Protein AF-A0A8S9UP42-F1 (afdb_monomer_lite)

pLDDT: mean 74.21, std 18.14, range [34.44, 91.88]

InterPro domains:
  IPR016161 Aldehyde/histidinol dehydrogenase [SSF53720] (39-107)
  IPR016162 Aldehyde dehydrogenase, N-terminal [G3DSA:3.40.605.10] (30-107)

Sequence (107 aa):
MLSSLSPNPLQVPRSYCSSRPSLEVSTLKWTQSTSLIATTAVATQSATDATAAEPFQLMIDSACVLHNTSPRFAGGYRFGLGAEVGISTGRIHGRGPLSVEGLLTTK

Radius of gyration: 17.53 Å; chains: 1; bounding box: 37×26×65 Å

Secondary structure (DSSP, 8-state):
-----PPPTT---S--SSS---S-HHHHHHHHHHS-TTEEEE--S-TT-HHHHHHHHHH---SEEEESS-GGG-STTTTT-S--SEEE--SSS--EEE-GGGG----

Foldseek 3Di:
DDDDDDDDPPDDPPDPPPDPPQLDPVVLVCCQVPDPQAEAEDEDPDPPVCVRQVVSQVSRRHLYYYYNDDRVCQECCSVVLNHFPDADRDDPADHGTDHPRSVDDDD

Organism: Phytophthora infestans (NCBI:txid4787)

Structure (mmCIF, N/CA/C/O backbone):
data_AF-A0A8S9UP42-F1
#
_entry.id   AF-A0A8S9UP42-F1
#
loop_
_atom_site.group_PDB
_atom_site.id
_atom_site.type_symbol
_atom_site.label_atom_id
_atom_site.label_alt_id
_atom_site.label_comp_id
_atom_site.label_asym_id
_atom_site.label_entity_id
_atom_site.label_seq_id
_atom_site.pdbx_PDB_ins_code
_atom_site.Cartn_x
_atom_site.Cartn_y
_atom_site.Cartn_z
_atom_site.occupancy
_atom_site.B_iso_or_equiv
_atom_site.auth_seq_id
_atom_site.auth_comp_id
_atom_site.auth_asym_id
_atom_site.auth_atom_id
_atom_site.pdbx_PDB_model_num
ATOM 1 N N . MET A 1 1 ? -4.899 -3.919 49.440 1.00 38.91 1 MET A N 1
ATOM 2 C CA . MET A 1 1 ? -4.007 -3.070 48.625 1.00 38.91 1 MET A CA 1
ATOM 3 C C . MET A 1 1 ? -3.826 -3.736 47.269 1.00 38.91 1 MET A C 1
ATOM 5 O O . MET A 1 1 ? -3.030 -4.655 47.163 1.00 38.91 1 MET A O 1
ATOM 9 N N . LEU A 1 2 ? -4.627 -3.359 46.272 1.00 34.69 2 LEU A N 1
ATOM 10 C CA . LEU A 1 2 ? -4.464 -3.818 44.888 1.00 34.69 2 LEU A CA 1
ATOM 11 C C . LEU A 1 2 ? -3.807 -2.669 44.126 1.00 34.69 2 LEU A C 1
ATOM 13 O O . LEU A 1 2 ? -4.417 -1.621 43.934 1.00 34.69 2 LEU A O 1
ATOM 17 N N . SER A 1 3 ? -2.527 -2.836 43.807 1.00 36.50 3 SER A N 1
ATOM 18 C CA . SER A 1 3 ? -1.721 -1.862 43.084 1.00 36.50 3 SER A CA 1
ATOM 19 C C . SER A 1 3 ? -2.192 -1.767 41.633 1.00 36.50 3 SER A C 1
ATOM 21 O O . SER A 1 3 ? -2.164 -2.736 40.876 1.00 36.50 3 SER A O 1
ATOM 23 N N . SER A 1 4 ? -2.624 -0.569 41.248 1.00 40.41 4 SER A N 1
ATOM 24 C CA . SER A 1 4 ? -2.884 -0.167 39.871 1.00 40.41 4 SER A CA 1
ATOM 25 C C . SER A 1 4 ? -1.570 -0.168 39.084 1.00 40.41 4 SER A C 1
ATOM 27 O O . SER A 1 4 ? -0.802 0.795 39.131 1.00 40.41 4 SER A O 1
ATOM 29 N N . LEU A 1 5 ? -1.285 -1.262 38.383 1.00 39.81 5 LEU A N 1
ATOM 30 C CA . LEU A 1 5 ? -0.224 -1.297 37.385 1.00 39.81 5 LEU A CA 1
ATOM 31 C C . LEU A 1 5 ? -0.660 -0.445 36.187 1.00 39.81 5 LEU A C 1
ATOM 33 O O . LEU A 1 5 ? -1.604 -0.783 35.477 1.00 39.81 5 LEU A O 1
ATOM 37 N N . SER A 1 6 ? 0.030 0.680 35.998 1.00 39.44 6 SER A N 1
ATOM 38 C CA . SER A 1 6 ? 0.030 1.448 34.752 1.00 39.44 6 SER A CA 1
ATOM 39 C C . SER A 1 6 ? 0.252 0.502 33.559 1.00 39.44 6 SER A C 1
ATOM 41 O O . SER A 1 6 ? 1.161 -0.334 33.629 1.00 39.44 6 SER A O 1
ATOM 43 N N . PRO A 1 7 ? -0.552 0.578 32.483 1.00 43.72 7 PRO A N 1
ATOM 44 C CA . PRO A 1 7 ? -0.397 -0.320 31.348 1.00 43.72 7 PRO A CA 1
ATOM 45 C C . PRO A 1 7 ? 0.937 -0.055 30.640 1.00 43.72 7 PRO A C 1
ATOM 47 O O . PRO A 1 7 ? 1.203 1.039 30.145 1.00 43.72 7 PRO A O 1
ATOM 50 N N . ASN A 1 8 ? 1.782 -1.085 30.602 1.00 38.53 8 ASN A N 1
ATOM 51 C CA . ASN A 1 8 ? 3.064 -1.073 29.909 1.00 38.53 8 ASN A CA 1
ATOM 52 C C . ASN A 1 8 ? 2.837 -0.915 28.393 1.00 38.53 8 ASN A C 1
ATOM 54 O O . ASN A 1 8 ? 2.138 -1.747 27.810 1.00 38.53 8 ASN A O 1
ATOM 58 N N . PRO A 1 9 ? 3.475 0.057 27.713 1.00 45.59 9 PRO A N 1
ATOM 59 C CA . PRO A 1 9 ? 3.284 0.290 26.276 1.00 45.59 9 PRO A CA 1
ATOM 60 C C . PRO A 1 9 ? 3.843 -0.833 25.379 1.00 45.59 9 PRO A C 1
ATOM 62 O O . PRO A 1 9 ? 3.680 -0.786 24.165 1.00 45.59 9 PRO A O 1
ATOM 65 N N . LEU A 1 10 ? 4.489 -1.849 25.964 1.00 44.56 10 LEU A N 1
ATOM 66 C CA . LEU A 1 10 ? 5.116 -2.974 25.262 1.00 44.56 10 LEU A CA 1
ATOM 67 C C . LEU A 1 10 ? 4.396 -4.319 25.462 1.00 44.56 10 LEU A C 1
ATOM 69 O O . LEU A 1 10 ? 4.826 -5.332 24.913 1.00 44.56 10 LEU A O 1
ATOM 73 N N . GLN A 1 11 ? 3.303 -4.366 26.231 1.00 45.81 11 GLN A N 1
ATOM 74 C CA . GLN A 1 11 ? 2.480 -5.572 26.331 1.00 45.81 11 GLN A CA 1
ATOM 75 C C . GLN A 1 11 ? 1.431 -5.561 25.223 1.00 45.81 11 GLN A C 1
ATOM 77 O O . GLN A 1 11 ? 0.432 -4.856 25.311 1.00 45.81 11 GLN A O 1
ATOM 82 N N . VAL A 1 12 ? 1.656 -6.359 24.178 1.00 44.53 12 VAL A N 1
ATOM 83 C CA . VAL A 1 12 ? 0.663 -6.600 23.125 1.00 44.53 12 VAL A CA 1
ATOM 84 C C . VAL A 1 12 ? -0.540 -7.306 23.769 1.00 44.53 12 VAL A C 1
ATOM 86 O O . VAL A 1 12 ? -0.388 -8.447 24.221 1.00 44.53 12 VAL A O 1
ATOM 89 N N . PRO A 1 13 ? -1.730 -6.683 23.866 1.00 40.78 13 PRO A N 1
ATOM 90 C CA . PRO A 1 13 ? -2.882 -7.357 24.440 1.00 40.78 13 PRO A CA 1
ATOM 91 C C . PRO A 1 13 ? -3.299 -8.475 23.483 1.00 40.78 13 PRO A C 1
ATOM 93 O O . PRO A 1 13 ? -3.760 -8.239 22.368 1.00 40.78 13 PRO A O 1
ATOM 96 N N . ARG A 1 14 ? -3.115 -9.721 23.926 1.00 43.28 14 ARG A N 1
ATOM 97 C CA . ARG A 1 14 ? -3.308 -10.959 23.149 1.00 43.28 14 ARG A CA 1
ATOM 98 C C . ARG A 1 14 ? -4.771 -11.236 22.765 1.00 43.28 14 ARG A C 1
ATOM 100 O O . ARG A 1 14 ? -5.078 -12.294 22.228 1.00 43.28 14 ARG A O 1
ATOM 107 N N . SER A 1 15 ? -5.683 -10.317 23.065 1.00 40.91 15 SER A N 1
ATOM 108 C CA . SER A 1 15 ? -7.121 -10.547 23.029 1.00 40.91 15 SER A CA 1
ATOM 109 C C . SER A 1 15 ? -7.889 -9.241 22.814 1.00 40.91 15 SER A C 1
ATOM 111 O O . SER A 1 15 ? -8.531 -8.734 23.726 1.00 40.91 15 SER A O 1
ATOM 113 N N . TYR A 1 16 ? -7.867 -8.719 21.587 1.00 47.03 16 TYR A N 1
ATOM 114 C CA . TYR A 1 16 ? -8.871 -7.753 21.102 1.00 47.03 16 TYR A CA 1
ATOM 115 C C . TYR A 1 16 ? -10.044 -8.463 20.390 1.00 47.03 16 TYR A C 1
ATOM 117 O O . TYR A 1 16 ? -10.714 -7.894 19.539 1.00 47.03 16 TYR A O 1
ATOM 125 N N . CYS A 1 17 ? -10.267 -9.746 20.703 1.00 38.62 17 CYS A N 1
ATOM 126 C CA . CYS A 1 17 ? -11.230 -10.610 20.011 1.00 38.62 17 CYS A CA 1
ATOM 127 C C . CYS A 1 17 ? -12.626 -10.645 20.675 1.00 38.62 17 CYS A C 1
ATOM 129 O O . CYS A 1 17 ? -13.553 -11.187 20.088 1.00 38.62 17 CYS A O 1
ATOM 131 N N . SER A 1 18 ? -12.823 -10.077 21.875 1.00 34.44 18 SER A N 1
ATOM 132 C CA . SER A 1 18 ? -14.099 -10.236 22.609 1.00 34.44 18 SER A CA 1
ATOM 133 C C . SER A 1 18 ? -14.795 -8.950 23.060 1.00 34.44 18 SER A C 1
ATOM 135 O O . SER A 1 18 ? -15.989 -8.986 23.341 1.00 34.44 18 SER A O 1
ATOM 137 N N . SER A 1 19 ? -14.115 -7.807 23.103 1.00 41.84 19 SER A N 1
ATOM 138 C CA . SER A 1 19 ? -14.755 -6.502 23.294 1.00 41.84 19 SER A CA 1
ATOM 139 C C . SER A 1 19 ? -14.701 -5.777 21.966 1.00 41.84 19 SER A C 1
ATOM 141 O O . SER A 1 19 ? -13.597 -5.543 21.481 1.00 41.84 19 SER A O 1
ATOM 143 N N . ARG A 1 20 ? -15.857 -5.448 21.371 1.00 41.41 20 ARG A N 1
ATOM 144 C CA . ARG A 1 20 ? -15.924 -4.593 20.177 1.00 41.41 20 ARG A CA 1
ATOM 145 C C . ARG A 1 20 ? -14.991 -3.398 20.414 1.00 41.41 20 ARG A C 1
ATOM 147 O O . ARG A 1 20 ? -15.328 -2.590 21.281 1.00 41.41 20 ARG A O 1
ATOM 154 N N . PRO A 1 21 ? -13.852 -3.255 19.711 1.00 49.94 21 PRO A N 1
ATOM 155 C CA . PRO A 1 21 ? -13.296 -1.929 19.596 1.00 49.94 21 PRO A CA 1
ATOM 156 C C . PRO A 1 21 ? -14.379 -1.143 18.865 1.00 49.94 21 PRO A C 1
ATOM 158 O O . PRO A 1 21 ? -14.682 -1.421 17.703 1.00 49.94 21 PRO A O 1
ATOM 161 N N . SER A 1 22 ? -15.011 -0.188 19.545 1.00 53.62 22 SER A N 1
ATOM 162 C CA . SER A 1 22 ? -15.480 0.992 18.828 1.00 53.62 22 SER A CA 1
ATOM 163 C C . SER A 1 22 ? -14.300 1.468 17.972 1.00 53.62 22 SER A C 1
ATOM 165 O O . SER A 1 22 ? -13.147 1.266 18.360 1.00 53.62 22 SER A O 1
ATOM 167 N N . LEU A 1 23 ? -14.544 2.035 16.789 1.00 59.16 23 LEU A N 1
ATOM 168 C CA . LEU A 1 23 ? -13.498 2.661 15.964 1.00 59.16 23 LEU A CA 1
ATOM 169 C C . LEU A 1 23 ? -12.977 3.930 16.663 1.00 59.16 23 LEU A C 1
ATOM 171 O O . LEU A 1 23 ? -13.066 5.042 16.156 1.00 59.16 23 LEU A O 1
ATOM 175 N N . GLU A 1 24 ? -12.520 3.767 17.895 1.00 62.94 24 GLU A N 1
ATOM 176 C CA . GLU A 1 24 ? -12.034 4.797 18.768 1.00 62.94 24 GLU A CA 1
ATOM 177 C C . GLU A 1 24 ? -10.599 5.136 18.408 1.00 62.94 24 GLU A C 1
ATOM 179 O O . GLU A 1 24 ? -9.821 4.338 17.875 1.00 62.94 24 GLU A O 1
ATOM 184 N N . VAL A 1 25 ? -10.237 6.357 18.778 1.00 65.19 25 VAL A N 1
ATOM 185 C CA . VAL A 1 25 ? -8.912 6.950 18.596 1.00 65.19 25 VAL A CA 1
ATOM 186 C C . VAL A 1 25 ? -7.788 6.035 19.110 1.00 65.19 25 VAL A C 1
ATOM 188 O O . VAL A 1 25 ? -6.663 6.098 18.619 1.00 65.19 25 VAL A O 1
ATOM 191 N N . SER A 1 26 ? -8.071 5.161 20.078 1.00 68.00 26 SER A N 1
ATOM 192 C CA . SER A 1 26 ? -7.130 4.180 20.622 1.00 68.00 26 SER A CA 1
ATOM 193 C C . SER A 1 26 ? -6.703 3.116 19.602 1.00 68.00 26 SER A C 1
ATOM 195 O O . SER A 1 26 ? -5.509 2.828 19.505 1.00 68.00 26 SER A O 1
ATOM 197 N N . THR A 1 27 ? -7.629 2.578 18.799 1.00 75.44 27 THR A N 1
ATOM 198 C CA . THR A 1 27 ? -7.309 1.627 17.725 1.00 75.44 27 THR A CA 1
ATOM 199 C C . THR A 1 27 ? -6.461 2.304 16.659 1.00 75.44 27 THR A C 1
ATOM 201 O O . THR A 1 27 ? -5.427 1.765 16.287 1.00 75.44 27 THR A O 1
ATOM 204 N N . LEU A 1 28 ? -6.823 3.524 16.249 1.00 75.81 28 LEU A N 1
ATOM 205 C CA . LEU A 1 28 ? -6.045 4.307 15.282 1.00 75.81 28 LEU A CA 1
ATOM 206 C C . LEU A 1 28 ? -4.612 4.559 15.761 1.00 75.81 28 LEU A C 1
ATOM 208 O O . LEU A 1 28 ? -3.660 4.288 15.028 1.00 75.81 28 LEU A O 1
ATOM 212 N N . LYS A 1 29 ? -4.450 5.013 17.010 1.00 77.50 29 LYS A N 1
ATOM 213 C CA . LYS A 1 29 ? -3.133 5.239 17.623 1.00 77.50 29 LYS A CA 1
ATOM 214 C C . LYS A 1 29 ? -2.303 3.962 17.667 1.00 77.50 29 LYS A C 1
ATOM 216 O O . LYS A 1 29 ? -1.115 3.992 17.359 1.00 77.50 29 LYS A O 1
ATOM 221 N N . TRP A 1 30 ? -2.915 2.837 18.025 1.00 77.88 30 TRP A N 1
ATOM 222 C CA . TRP A 1 30 ? -2.213 1.560 18.070 1.00 77.88 30 TRP A CA 1
ATOM 223 C C . TRP A 1 30 ? -1.810 1.074 16.675 1.00 77.88 30 TRP A C 1
ATOM 225 O O . TRP A 1 30 ? -0.665 0.664 16.480 1.00 77.88 30 TRP A O 1
ATOM 235 N N . THR A 1 31 ? -2.714 1.171 15.697 1.00 78.50 31 THR A N 1
ATOM 236 C CA . THR A 1 31 ? -2.442 0.810 14.304 1.00 78.50 31 THR A CA 1
ATOM 237 C C . THR A 1 31 ? -1.293 1.646 13.755 1.00 78.50 31 THR A C 1
ATOM 239 O O . THR A 1 31 ? -0.345 1.085 13.220 1.00 78.50 31 THR A O 1
ATOM 242 N N . GLN A 1 32 ? -1.298 2.961 13.956 1.00 74.88 32 GLN A N 1
ATOM 243 C CA . GLN A 1 32 ? -0.201 3.830 13.517 1.00 74.88 32 GLN A CA 1
ATOM 244 C C . GLN A 1 32 ? 1.111 3.574 14.281 1.00 74.88 32 GLN A C 1
ATOM 246 O O . GLN A 1 32 ? 2.186 3.731 13.712 1.00 74.88 32 GLN A O 1
ATOM 251 N N . SER A 1 33 ? 1.039 3.144 15.545 1.00 75.50 33 SER A N 1
ATOM 252 C CA . SER A 1 33 ? 2.221 2.833 16.360 1.00 75.50 33 SER A CA 1
ATOM 253 C C . SER A 1 33 ? 2.838 1.460 16.066 1.00 7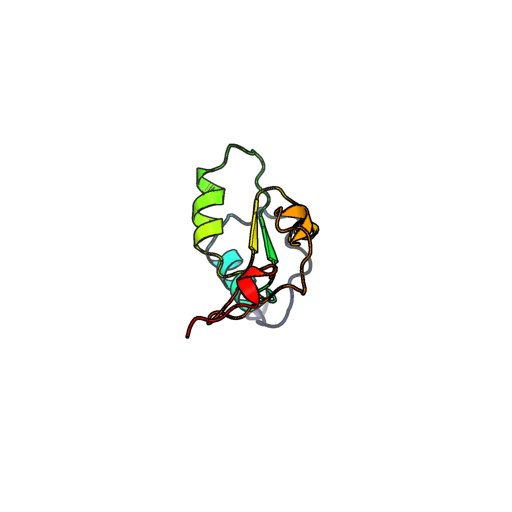5.50 33 SER A C 1
ATOM 255 O O . SER A 1 33 ? 4.016 1.266 16.356 1.00 75.50 33 SER A O 1
ATOM 257 N N . THR A 1 34 ? 2.055 0.498 15.567 1.00 65.25 34 THR A N 1
ATOM 258 C CA . THR A 1 34 ? 2.454 -0.924 15.503 1.00 65.25 34 THR A CA 1
ATOM 259 C C . THR A 1 34 ? 2.462 -1.482 14.085 1.00 65.25 34 THR A C 1
ATOM 261 O O . THR A 1 34 ? 3.203 -2.422 13.799 1.00 65.25 34 THR A O 1
ATOM 264 N N . SER A 1 35 ? 1.631 -0.948 13.185 1.00 62.34 35 SER A N 1
ATOM 265 C CA . SER A 1 35 ? 1.575 -1.456 11.817 1.00 62.34 35 SER A CA 1
ATOM 266 C C . SER A 1 35 ? 2.855 -1.093 11.069 1.00 62.34 35 SER A C 1
ATOM 268 O O . SER A 1 35 ? 3.258 0.066 10.974 1.00 62.34 35 SER A O 1
ATOM 270 N N . LEU A 1 36 ? 3.495 -2.112 10.493 1.00 59.47 36 LEU A N 1
ATOM 271 C CA . LEU A 1 36 ? 4.379 -1.895 9.362 1.00 59.47 36 LEU A CA 1
ATOM 272 C C . LEU A 1 36 ? 3.473 -1.369 8.251 1.00 59.47 36 LEU A C 1
ATOM 274 O O . LEU A 1 36 ? 2.566 -2.071 7.816 1.00 59.47 36 LEU A O 1
ATOM 278 N N . ILE A 1 37 ? 3.706 -0.119 7.865 1.00 68.44 37 ILE A N 1
ATOM 279 C CA . ILE A 1 37 ? 2.883 0.832 7.091 1.00 68.44 37 ILE A CA 1
ATOM 280 C C . ILE A 1 37 ? 2.394 0.300 5.713 1.00 68.44 37 ILE A C 1
ATOM 282 O O . ILE A 1 37 ? 1.861 1.047 4.904 1.00 68.44 37 ILE A O 1
ATOM 286 N N . ALA A 1 38 ? 2.565 -0.985 5.396 1.00 79.50 38 ALA A N 1
ATOM 287 C CA . ALA A 1 38 ? 2.203 -1.618 4.135 1.00 79.50 38 ALA A CA 1
ATOM 288 C C . ALA A 1 38 ? 0.685 -1.767 3.946 1.00 79.50 38 ALA A C 1
ATOM 290 O O . ALA A 1 38 ? 0.125 -1.132 3.059 1.00 79.50 38 ALA A O 1
ATOM 291 N N . THR A 1 39 ? -0.003 -2.591 4.742 1.00 86.25 39 THR A N 1
ATOM 292 C CA . THR A 1 39 ? -1.439 -2.857 4.532 1.00 86.25 39 THR A CA 1
ATOM 293 C C . THR A 1 39 ? -2.190 -2.956 5.847 1.00 86.25 39 THR A C 1
ATOM 295 O O . THR A 1 39 ? -1.829 -3.755 6.710 1.00 86.25 39 THR A O 1
ATOM 298 N N . THR A 1 40 ? -3.286 -2.209 5.951 1.00 87.50 40 THR A N 1
ATOM 299 C CA . THR A 1 40 ? -4.236 -2.286 7.062 1.00 87.50 40 THR A CA 1
ATOM 300 C C . THR A 1 40 ? -5.601 -2.723 6.538 1.00 87.50 40 THR A C 1
ATOM 302 O O . THR A 1 40 ? -6.032 -2.286 5.476 1.00 87.50 40 THR A O 1
ATOM 305 N N . ALA A 1 41 ? -6.294 -3.590 7.276 1.00 86.12 41 ALA A N 1
ATOM 306 C CA . ALA A 1 41 ? -7.643 -4.031 6.939 1.00 86.12 41 ALA A CA 1
ATOM 307 C C . ALA A 1 41 ? -8.594 -3.792 8.115 1.00 86.12 41 ALA A C 1
ATOM 309 O O . ALA A 1 41 ? -8.264 -4.120 9.255 1.00 86.12 41 ALA A O 1
ATOM 310 N N . VAL A 1 42 ? -9.775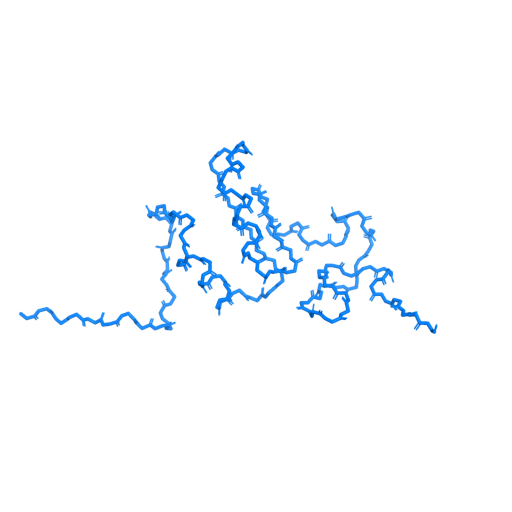 -3.250 7.826 1.00 85.38 42 VAL A N 1
ATOM 311 C CA . VAL A 1 42 ? -10.871 -3.063 8.782 1.00 85.38 42 VAL A CA 1
ATOM 312 C C . VAL A 1 42 ? -12.052 -3.934 8.395 1.00 85.38 42 VAL A C 1
ATOM 314 O O . VAL A 1 42 ? -12.395 -4.029 7.218 1.00 85.38 42 VAL A O 1
ATOM 317 N N . ALA A 1 43 ? -12.678 -4.568 9.382 1.00 83.62 43 ALA A N 1
ATOM 318 C CA . ALA A 1 43 ? -13.898 -5.337 9.192 1.00 83.62 43 ALA A CA 1
ATOM 319 C C . ALA A 1 43 ? -15.053 -4.684 9.965 1.00 83.62 43 ALA A C 1
ATOM 321 O O . ALA A 1 43 ? -14.940 -4.462 11.170 1.00 83.62 43 ALA A O 1
ATOM 322 N N . THR A 1 44 ? -16.157 -4.392 9.282 1.00 83.06 44 THR A N 1
ATOM 323 C CA . THR A 1 44 ? -17.431 -3.956 9.875 1.00 83.06 44 THR A CA 1
ATOM 324 C C . THR A 1 44 ? -18.501 -5.020 9.642 1.00 83.06 44 THR A C 1
ATOM 326 O O . THR A 1 44 ? -18.363 -5.882 8.775 1.00 83.06 44 THR A O 1
ATOM 329 N N . GLN A 1 45 ? -19.565 -4.990 10.445 1.00 78.69 45 GLN A N 1
ATOM 330 C CA . GLN A 1 45 ? -20.607 -6.022 10.419 1.00 78.69 45 GLN A CA 1
ATOM 331 C C . GLN A 1 45 ? -21.497 -5.921 9.178 1.00 78.69 45 GLN A C 1
ATOM 333 O O . GLN A 1 45 ? -21.883 -6.955 8.635 1.00 78.69 45 GLN A O 1
ATOM 338 N N . SER A 1 46 ? -21.788 -4.706 8.707 1.00 73.00 46 SER A N 1
ATOM 339 C CA . SER A 1 46 ? -22.452 -4.489 7.426 1.00 73.00 46 SER A CA 1
ATOM 340 C C . SER A 1 46 ? -21.504 -3.859 6.412 1.00 73.00 46 SER A C 1
ATOM 342 O O . SER A 1 46 ? -20.695 -2.985 6.734 1.00 73.00 46 SER A O 1
ATOM 344 N N . ALA A 1 47 ? -21.649 -4.267 5.150 1.00 66.38 47 ALA A N 1
ATOM 345 C CA . ALA A 1 47 ? -21.002 -3.611 4.016 1.00 66.38 47 ALA A CA 1
ATOM 346 C C . ALA A 1 47 ? -21.504 -2.168 3.816 1.00 66.38 47 ALA A C 1
ATOM 348 O O . ALA A 1 47 ? -20.785 -1.347 3.259 1.00 66.38 47 ALA A O 1
ATOM 349 N N . THR A 1 48 ? -22.709 -1.848 4.304 1.00 67.00 48 THR A N 1
ATOM 350 C CA . THR A 1 48 ? -23.308 -0.506 4.221 1.00 67.00 48 THR A CA 1
ATOM 351 C C . THR A 1 48 ? -22.963 0.395 5.406 1.00 67.00 48 THR A C 1
ATOM 353 O O . THR A 1 48 ? -23.433 1.530 5.447 1.00 67.00 48 THR A O 1
ATOM 356 N N . ASP A 1 49 ? -22.148 -0.066 6.363 1.00 72.38 49 ASP A N 1
ATOM 357 C CA . ASP A 1 49 ? -21.680 0.741 7.503 1.00 72.38 49 ASP A CA 1
ATOM 358 C C . ASP A 1 49 ? -20.583 1.740 7.068 1.00 72.38 49 ASP A C 1
ATOM 360 O O . ASP A 1 49 ? -19.494 1.812 7.646 1.00 72.38 49 ASP A O 1
ATOM 364 N N . ALA A 1 50 ? -20.861 2.519 6.020 1.00 67.69 50 ALA A N 1
ATOM 365 C CA . ALA A 1 50 ? -19.958 3.533 5.476 1.00 67.69 50 ALA A CA 1
ATOM 366 C C . ALA A 1 50 ? -19.662 4.643 6.499 1.00 67.69 50 ALA A C 1
ATOM 368 O O . ALA A 1 50 ? -18.546 5.153 6.557 1.00 67.69 50 ALA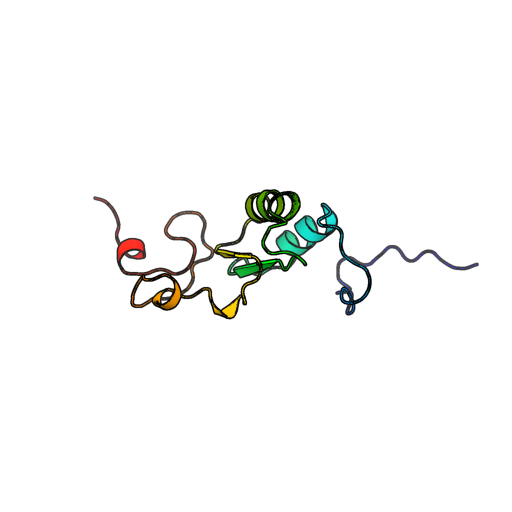 A O 1
ATOM 369 N N . THR A 1 51 ? -20.626 4.939 7.379 1.00 72.38 51 THR A N 1
ATOM 370 C CA . THR A 1 51 ? -20.510 5.940 8.454 1.00 72.38 51 THR A CA 1
ATOM 371 C C . THR A 1 51 ? -19.363 5.661 9.424 1.00 72.38 51 THR A C 1
ATOM 373 O O . THR A 1 51 ? -18.844 6.585 10.045 1.00 72.38 51 THR A O 1
ATOM 376 N N . ALA A 1 52 ? -18.961 4.398 9.552 1.00 74.31 52 ALA A N 1
ATOM 377 C CA . ALA A 1 52 ? -17.878 3.960 10.418 1.00 74.31 52 ALA A CA 1
ATOM 378 C C . ALA A 1 52 ? -16.590 3.696 9.612 1.00 74.31 52 ALA A C 1
ATOM 380 O O . ALA A 1 52 ? -15.495 4.061 10.041 1.00 74.31 52 ALA A O 1
ATOM 381 N N . ALA A 1 53 ? -16.712 3.091 8.427 1.00 79.06 53 ALA A N 1
ATOM 382 C CA . ALA A 1 53 ? -15.568 2.670 7.624 1.00 79.06 53 ALA A CA 1
ATOM 383 C C . ALA A 1 53 ? -14.819 3.831 6.948 1.00 79.06 53 ALA A C 1
ATOM 385 O O . ALA A 1 53 ? -13.588 3.841 6.970 1.00 79.06 53 ALA A O 1
ATOM 386 N N . GLU A 1 54 ? -15.526 4.812 6.381 1.00 82.44 54 GLU A N 1
ATOM 387 C CA . GLU A 1 54 ? -14.899 5.950 5.691 1.00 82.44 54 GLU A CA 1
ATOM 388 C C . GLU A 1 54 ? -13.978 6.790 6.589 1.00 82.44 54 GLU A C 1
ATOM 390 O O . GLU A 1 54 ? -12.810 6.967 6.228 1.00 82.44 54 GLU A O 1
ATOM 395 N N . PRO A 1 55 ? -14.414 7.276 7.772 1.00 82.38 55 PRO A N 1
ATOM 396 C CA . PRO A 1 55 ? -13.532 8.075 8.620 1.00 82.38 55 PRO A CA 1
ATOM 397 C C . PRO A 1 55 ? -12.310 7.273 9.074 1.00 82.38 55 PRO A C 1
ATOM 399 O O . PRO A 1 55 ? -11.213 7.816 9.163 1.00 82.38 55 PRO A O 1
ATOM 402 N N . PHE A 1 56 ? -12.464 5.967 9.300 1.00 80.44 56 PHE A N 1
ATOM 403 C CA . PHE A 1 56 ? -11.355 5.097 9.676 1.00 80.44 56 PHE A CA 1
ATOM 404 C C . PHE A 1 56 ? -10.330 4.937 8.546 1.00 80.44 56 PHE A C 1
ATOM 406 O O . PHE A 1 56 ? -9.128 5.030 8.796 1.00 80.44 56 PHE A O 1
ATOM 413 N N . GLN A 1 57 ? -10.785 4.750 7.303 1.00 85.00 57 GLN A N 1
ATOM 414 C CA . GLN A 1 57 ? -9.902 4.666 6.137 1.00 85.00 57 GLN A CA 1
ATOM 415 C C . GLN A 1 57 ? -9.104 5.955 5.923 1.00 85.00 57 GLN A C 1
ATOM 417 O O . GLN A 1 57 ? -7.913 5.888 5.633 1.00 85.00 57 GLN A O 1
ATOM 422 N N . LEU A 1 58 ? -9.739 7.114 6.127 1.00 84.75 58 LEU A N 1
ATOM 423 C CA . LEU A 1 58 ? -9.097 8.425 5.995 1.00 84.75 58 LEU A CA 1
ATOM 424 C C . LEU A 1 58 ? -8.078 8.715 7.105 1.00 84.75 58 LEU A C 1
ATOM 426 O O . LEU A 1 58 ? -7.110 9.438 6.882 1.00 84.75 58 LEU A O 1
ATOM 430 N N . MET A 1 59 ? -8.287 8.170 8.304 1.00 84.75 59 MET A N 1
ATOM 431 C CA . MET A 1 59 ? -7.396 8.388 9.447 1.00 84.75 59 MET A CA 1
ATOM 432 C C . MET A 1 59 ? -6.181 7.449 9.458 1.00 84.75 59 MET A C 1
ATOM 434 O O . MET A 1 59 ? -5.200 7.725 10.154 1.00 84.75 59 MET A O 1
ATOM 438 N N . ILE A 1 60 ? -6.211 6.337 8.718 1.00 86.50 60 ILE A N 1
ATOM 439 C CA . ILE A 1 60 ? -5.084 5.402 8.667 1.00 86.50 60 ILE A CA 1
ATOM 440 C C . ILE A 1 60 ? -4.066 5.822 7.617 1.00 86.50 60 ILE A C 1
ATOM 442 O O . ILE A 1 60 ? -4.311 5.812 6.417 1.00 86.50 60 ILE A O 1
ATOM 446 N N . ASP A 1 61 ? -2.846 6.040 8.088 1.00 86.38 61 ASP A N 1
ATOM 447 C CA . ASP A 1 61 ? -1.684 6.283 7.249 1.00 86.38 61 ASP A CA 1
ATOM 448 C C . ASP A 1 61 ? -0.976 4.955 6.928 1.00 86.38 61 ASP A C 1
ATOM 450 O O . ASP A 1 61 ? 0.051 4.608 7.510 1.00 86.38 61 ASP A O 1
ATOM 454 N N . SER A 1 62 ? -1.559 4.168 6.023 1.00 87.12 62 SER A N 1
ATOM 455 C CA . SER A 1 62 ? -0.957 2.949 5.448 1.00 87.12 62 SER A CA 1
ATOM 456 C C . SER A 1 62 ? -0.833 3.079 3.929 1.00 87.12 62 SER A C 1
ATOM 458 O O . SER A 1 62 ? -1.390 3.999 3.334 1.00 87.12 62 SER A O 1
ATOM 460 N N . ALA A 1 63 ? -0.035 2.230 3.285 1.00 87.62 63 ALA A N 1
ATOM 461 C CA . ALA A 1 63 ? 0.110 2.229 1.832 1.00 87.62 63 ALA A CA 1
ATOM 462 C C . ALA A 1 63 ? -1.136 1.653 1.143 1.00 87.62 63 ALA A C 1
ATOM 464 O O . ALA A 1 63 ? -1.500 2.089 0.057 1.00 87.62 63 ALA A O 1
ATOM 465 N N . CYS A 1 64 ? -1.823 0.728 1.812 1.00 88.44 64 CYS A N 1
ATOM 466 C CA . CYS A 1 64 ? -3.133 0.233 1.428 1.00 88.44 64 CYS A CA 1
ATOM 467 C C . CYS A 1 64 ? -4.042 0.117 2.660 1.00 88.44 64 CYS A C 1
ATOM 469 O O . CYS A 1 64 ? -3.632 -0.435 3.687 1.00 88.44 64 CYS A O 1
ATOM 471 N N . VAL A 1 65 ? -5.275 0.620 2.555 1.00 89.56 65 VAL A N 1
ATOM 472 C CA . VAL A 1 65 ? -6.327 0.419 3.557 1.00 89.56 65 VAL A CA 1
ATOM 473 C C . VAL A 1 65 ? -7.495 -0.295 2.896 1.00 89.56 65 VAL A C 1
ATOM 475 O O . VAL A 1 65 ? -8.020 0.165 1.887 1.00 89.56 65 VAL A O 1
ATOM 478 N N . LEU A 1 66 ? -7.880 -1.439 3.453 1.00 88.38 66 LEU A N 1
ATOM 479 C CA . LEU A 1 66 ? -8.932 -2.294 2.918 1.00 88.38 66 LEU A CA 1
ATOM 480 C C . LEU A 1 66 ? -10.104 -2.388 3.892 1.00 88.38 66 LEU A C 1
ATOM 482 O O . LEU A 1 66 ? -9.910 -2.474 5.103 1.00 88.38 66 LEU A O 1
ATOM 486 N N . HIS A 1 67 ? -11.321 -2.452 3.360 1.00 89.69 67 HIS A N 1
ATOM 487 C CA . HIS A 1 67 ? -12.542 -2.654 4.136 1.00 89.69 67 HIS A CA 1
ATOM 488 C C . HIS A 1 67 ? -13.206 -3.968 3.752 1.00 89.69 67 HIS A C 1
ATOM 490 O O . HIS A 1 67 ? -13.337 -4.288 2.571 1.00 89.69 67 HIS A O 1
ATOM 496 N N . ASN A 1 68 ? -13.544 -4.768 4.763 1.00 89.69 68 ASN A N 1
ATOM 497 C CA . ASN A 1 68 ? -14.163 -6.088 4.628 1.00 89.69 68 ASN A CA 1
ATOM 498 C C . ASN A 1 68 ? -13.425 -7.017 3.648 1.00 89.69 68 ASN A C 1
ATOM 500 O O . ASN A 1 68 ? -14.016 -7.911 3.050 1.00 89.69 68 ASN A O 1
ATOM 504 N N . THR A 1 69 ? -12.114 -6.818 3.502 1.00 88.12 69 THR A N 1
ATOM 505 C CA . THR A 1 69 ? -11.272 -7.531 2.542 1.00 88.12 69 THR A CA 1
ATOM 506 C C . THR A 1 69 ? -9.990 -7.987 3.224 1.00 88.12 69 THR A C 1
ATOM 508 O O . THR A 1 69 ? -9.434 -7.297 4.078 1.00 88.12 69 THR A O 1
ATOM 511 N N . SER A 1 70 ? -9.509 -9.178 2.859 1.00 89.50 70 SER A N 1
ATOM 512 C CA . SER A 1 70 ? -8.265 -9.707 3.417 1.00 89.50 70 SER A CA 1
ATOM 513 C C . SER A 1 70 ? -7.071 -8.827 3.012 1.00 89.50 70 SER A C 1
ATOM 515 O O . SER A 1 70 ? -6.934 -8.517 1.830 1.00 89.50 70 SER A O 1
ATOM 517 N N . PRO A 1 71 ? -6.138 -8.514 3.931 1.00 86.56 71 PRO A N 1
ATOM 518 C CA . PRO A 1 71 ? -4.923 -7.755 3.615 1.00 86.56 71 PRO A CA 1
ATOM 519 C C . PRO A 1 71 ? -4.037 -8.443 2.568 1.00 86.56 71 PRO A C 1
ATOM 521 O O . PRO A 1 71 ? -3.279 -7.781 1.872 1.00 86.56 71 PRO A O 1
ATOM 524 N N . ARG A 1 72 ? -4.190 -9.762 2.366 1.00 86.50 72 ARG A N 1
ATOM 525 C CA . ARG A 1 72 ? -3.511 -10.511 1.292 1.00 86.50 72 ARG A CA 1
ATOM 526 C C . ARG A 1 72 ? -3.946 -10.104 -0.120 1.00 86.50 72 ARG A C 1
ATOM 528 O O . ARG A 1 72 ? -3.385 -10.605 -1.089 1.00 86.50 72 ARG A O 1
ATOM 535 N N . PHE A 1 73 ? -4.969 -9.258 -0.252 1.00 88.06 73 PHE A N 1
ATOM 536 C CA . PHE A 1 73 ? -5.346 -8.680 -1.538 1.00 88.06 73 PHE A CA 1
ATOM 537 C C . PHE A 1 73 ? -4.462 -7.510 -1.967 1.00 88.06 73 PHE A C 1
ATOM 539 O O . PHE A 1 73 ? -4.498 -7.176 -3.147 1.00 88.06 73 PHE A O 1
ATOM 546 N N . ALA A 1 74 ? -3.670 -6.923 -1.065 1.00 84.81 74 ALA A N 1
ATOM 547 C CA . ALA A 1 74 ? -2.751 -5.844 -1.404 1.00 84.81 74 ALA A CA 1
ATOM 548 C C . ALA A 1 74 ? -1.566 -6.380 -2.220 1.00 84.81 74 ALA A C 1
ATOM 550 O O . ALA A 1 74 ? -0.551 -6.787 -1.666 1.00 84.81 74 ALA A O 1
ATOM 551 N N . GLY A 1 75 ? -1.738 -6.411 -3.540 1.00 85.69 75 GLY A N 1
ATOM 552 C CA . GLY A 1 75 ? -0.712 -6.785 -4.507 1.00 85.69 75 GLY A CA 1
ATOM 553 C C . GLY A 1 75 ? -1.106 -6.340 -5.914 1.00 85.69 75 GLY A C 1
ATOM 554 O O . GLY A 1 75 ? -2.289 -6.331 -6.267 1.00 85.69 75 GLY A O 1
ATOM 555 N N . GLY A 1 76 ? -0.123 -5.973 -6.731 1.00 84.44 76 GLY A N 1
ATOM 556 C CA . GLY A 1 76 ? -0.325 -5.304 -8.016 1.00 84.44 76 GLY A CA 1
ATOM 557 C C . GLY A 1 76 ? -1.176 -6.082 -9.017 1.00 84.44 76 GLY A C 1
ATOM 558 O O . GLY A 1 76 ? -2.019 -5.477 -9.673 1.00 84.44 76 GLY A O 1
ATOM 559 N N . TYR A 1 77 ? -1.062 -7.415 -9.080 1.00 86.75 77 TYR A N 1
ATOM 560 C CA . TYR A 1 77 ? -1.929 -8.227 -9.952 1.00 86.75 77 TYR A CA 1
ATOM 561 C C . TYR A 1 77 ? -3.411 -8.074 -9.585 1.00 86.75 77 TYR A C 1
ATOM 563 O O . TYR A 1 77 ? -4.264 -7.892 -10.450 1.00 86.75 77 TYR A O 1
ATOM 571 N N . ARG A 1 78 ? -3.721 -8.089 -8.283 1.00 87.12 78 ARG A N 1
ATOM 572 C CA . ARG A 1 78 ? -5.095 -7.947 -7.778 1.00 87.12 78 ARG A CA 1
ATOM 573 C C . ARG A 1 78 ? -5.622 -6.518 -7.914 1.00 87.12 78 ARG A C 1
ATOM 575 O O . ARG A 1 78 ? -6.832 -6.335 -7.941 1.00 87.12 78 ARG A O 1
ATOM 582 N N . PHE A 1 79 ? -4.732 -5.531 -8.022 1.00 86.06 79 PHE A N 1
ATOM 583 C CA . PHE A 1 79 ? -5.074 -4.123 -8.256 1.00 86.06 79 PHE A CA 1
ATOM 584 C C . PHE A 1 79 ? -5.126 -3.756 -9.747 1.00 86.06 79 PHE A C 1
ATOM 586 O O . PHE A 1 79 ? -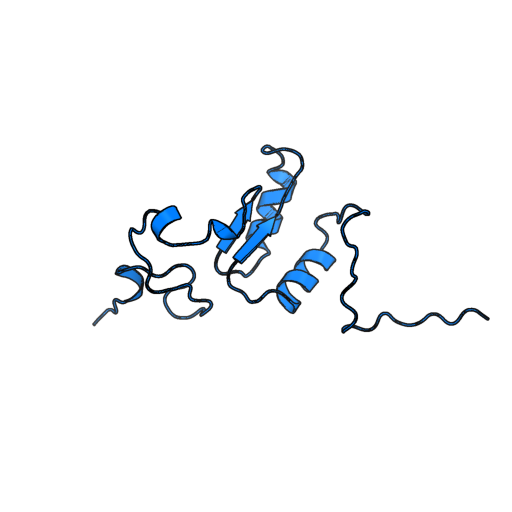5.313 -2.592 -10.082 1.00 86.06 79 PHE A O 1
ATOM 593 N N . GLY A 1 80 ? -4.975 -4.730 -10.653 1.00 88.19 80 GLY A N 1
ATOM 594 C CA . GLY A 1 80 ? -5.034 -4.491 -12.098 1.00 88.19 80 GLY A CA 1
ATOM 595 C C . GLY A 1 80 ? -3.759 -3.886 -12.691 1.00 88.19 80 GLY A C 1
ATOM 596 O O . GLY A 1 80 ? -3.747 -3.519 -13.860 1.00 88.19 80 GLY A O 1
ATOM 597 N N . LEU A 1 81 ? -2.667 -3.832 -11.924 1.00 85.88 81 LEU A N 1
ATOM 598 C CA . LEU A 1 81 ? -1.364 -3.332 -12.374 1.00 85.88 81 LEU A CA 1
ATOM 599 C C . LEU A 1 81 ? -0.545 -4.382 -13.154 1.00 85.88 81 LEU A C 1
ATOM 601 O O . LEU A 1 81 ? 0.590 -4.119 -13.557 1.00 85.88 81 LEU A O 1
ATOM 605 N N . GLY A 1 82 ? -1.101 -5.585 -13.341 1.00 88.88 82 GLY A N 1
ATOM 606 C CA . GLY A 1 82 ? -0.444 -6.718 -13.987 1.00 88.88 82 GLY A CA 1
ATOM 607 C C . GLY A 1 82 ? 0.587 -7.369 -13.070 1.00 88.88 82 GLY A C 1
ATOM 608 O O . GLY A 1 82 ? 0.259 -8.278 -12.314 1.00 88.88 82 GLY A O 1
ATOM 609 N N . ALA A 1 83 ? 1.829 -6.903 -13.125 1.00 87.12 83 ALA A N 1
ATOM 610 C CA . ALA A 1 83 ? 2.904 -7.360 -12.251 1.00 87.12 83 ALA A CA 1
ATOM 611 C C . ALA A 1 83 ? 3.305 -6.251 -11.273 1.00 87.12 83 ALA A C 1
ATOM 613 O O . ALA A 1 83 ? 3.161 -5.065 -11.568 1.00 87.12 83 ALA A O 1
ATOM 614 N N . GLU A 1 84 ? 3.831 -6.640 -10.116 1.00 91.50 84 GLU A N 1
ATOM 615 C CA . GLU A 1 84 ? 4.474 -5.716 -9.186 1.00 91.50 84 GLU A CA 1
ATOM 616 C C . GLU A 1 84 ? 5.929 -6.109 -8.969 1.00 91.50 84 GLU A C 1
ATOM 618 O O . GLU A 1 84 ? 6.269 -7.293 -8.963 1.00 91.50 84 GLU A O 1
ATOM 623 N N . VAL A 1 85 ? 6.780 -5.107 -8.759 1.00 91.19 85 VAL A N 1
ATOM 624 C CA . VAL A 1 85 ? 8.151 -5.324 -8.274 1.00 91.19 85 VAL A CA 1
ATOM 625 C C . VAL A 1 85 ? 8.147 -5.521 -6.756 1.00 91.19 85 VAL A C 1
ATOM 627 O O . VAL A 1 85 ? 8.955 -6.271 -6.214 1.00 91.19 85 VAL A O 1
ATOM 630 N N . GLY A 1 86 ? 7.214 -4.864 -6.065 1.00 88.31 86 GLY A N 1
ATOM 631 C CA . GLY A 1 86 ? 7.017 -4.981 -4.627 1.00 88.31 86 GLY A CA 1
ATOM 632 C C . GLY A 1 86 ? 6.091 -3.897 -4.081 1.00 88.31 86 GLY A C 1
ATOM 633 O O . GLY A 1 86 ? 5.565 -3.071 -4.828 1.00 88.31 86 GLY A O 1
ATOM 634 N N . ILE A 1 87 ? 5.918 -3.891 -2.757 1.00 88.12 87 ILE A N 1
ATOM 635 C CA . ILE A 1 87 ? 5.102 -2.907 -2.036 1.00 88.12 87 ILE A CA 1
ATOM 636 C C . ILE A 1 87 ? 6.018 -1.869 -1.385 1.00 88.12 87 ILE A C 1
ATOM 638 O O . ILE A 1 87 ? 6.832 -2.201 -0.523 1.00 88.12 87 ILE A O 1
ATOM 642 N N . SER A 1 88 ? 5.857 -0.603 -1.765 1.00 89.94 88 SER A N 1
ATOM 643 C CA . SER A 1 88 ? 6.568 0.526 -1.161 1.00 89.94 88 SER A CA 1
ATOM 644 C C . SER A 1 88 ? 5.769 1.143 -0.015 1.00 89.94 88 SER A C 1
ATOM 646 O O . SER A 1 88 ? 4.580 1.435 -0.147 1.00 89.94 88 SER A O 1
ATOM 648 N N . THR A 1 89 ? 6.435 1.407 1.108 1.00 89.06 89 THR A N 1
ATOM 649 C CA . THR A 1 89 ? 5.882 2.163 2.247 1.00 89.06 89 THR A CA 1
ATOM 650 C C . THR A 1 89 ? 6.403 3.604 2.319 1.00 89.06 89 THR A C 1
ATOM 652 O O . THR A 1 89 ? 6.015 4.359 3.216 1.00 89.06 89 THR A O 1
ATOM 655 N N . GLY A 1 90 ? 7.254 4.007 1.366 1.00 85.62 90 GLY A N 1
ATOM 656 C CA . GLY A 1 90 ? 7.802 5.360 1.268 1.00 85.62 90 GLY A CA 1
ATOM 657 C C . GLY A 1 90 ? 6.728 6.414 0.975 1.00 85.62 90 GLY A C 1
ATOM 658 O O . GLY A 1 90 ? 5.663 6.102 0.449 1.00 85.62 90 GLY A O 1
ATOM 659 N N . ARG A 1 91 ? 6.993 7.676 1.339 1.00 86.69 91 ARG A N 1
ATOM 660 C CA . ARG A 1 91 ? 6.053 8.808 1.162 1.00 86.69 91 ARG A CA 1
ATOM 661 C C . ARG A 1 91 ? 6.453 9.805 0.068 1.00 86.69 91 ARG A C 1
ATOM 663 O O . ARG A 1 91 ? 5.751 10.785 -0.126 1.00 86.69 91 ARG A O 1
ATOM 670 N N . ILE A 1 92 ? 7.592 9.590 -0.590 1.00 88.19 92 ILE A N 1
ATOM 671 C CA . ILE A 1 92 ? 8.221 10.586 -1.477 1.00 88.19 92 ILE A CA 1
ATOM 672 C C . ILE A 1 92 ? 8.105 10.264 -2.973 1.00 88.19 92 ILE A C 1
ATOM 674 O O . ILE A 1 92 ? 8.211 11.168 -3.787 1.00 88.19 92 ILE A O 1
ATOM 678 N N . HIS A 1 93 ? 7.910 8.993 -3.332 1.00 87.88 93 HIS A N 1
ATOM 679 C CA . HIS A 1 93 ? 7.794 8.525 -4.718 1.00 87.88 93 HIS A CA 1
ATOM 680 C C . HIS A 1 93 ? 6.511 7.692 -4.847 1.00 87.88 93 HIS A C 1
ATOM 682 O O . HIS A 1 93 ? 5.452 8.122 -4.399 1.00 87.88 93 HIS A O 1
ATOM 688 N N . GLY A 1 94 ? 6.597 6.471 -5.371 1.00 85.88 94 GLY A N 1
ATOM 689 C CA . GLY A 1 94 ? 5.514 5.501 -5.353 1.00 85.88 94 GLY A CA 1
ATOM 690 C C . GLY A 1 94 ? 5.274 4.916 -3.958 1.00 85.88 94 GLY A C 1
ATOM 691 O O . GLY A 1 94 ? 6.215 4.540 -3.248 1.00 85.88 94 GLY A O 1
ATOM 692 N N . ARG A 1 95 ? 3.996 4.784 -3.599 1.00 89.12 95 ARG A N 1
ATOM 693 C CA . ARG 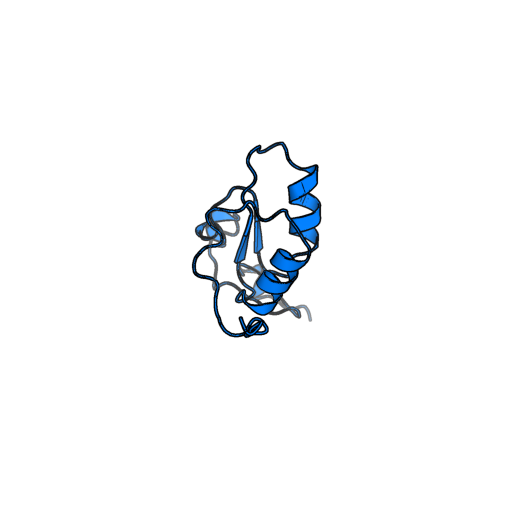A 1 95 ? 3.510 4.175 -2.356 1.00 89.12 95 ARG A CA 1
ATOM 694 C C . ARG A 1 95 ? 2.464 3.114 -2.685 1.00 89.12 95 ARG A C 1
ATOM 696 O O . ARG A 1 95 ? 1.622 3.323 -3.550 1.00 89.12 95 ARG A O 1
ATOM 703 N N . GLY A 1 96 ? 2.509 1.994 -1.973 1.00 89.38 96 GLY A N 1
ATOM 704 C CA . GLY A 1 96 ? 1.686 0.824 -2.259 1.00 89.38 96 GLY A CA 1
ATOM 705 C C . GLY A 1 96 ? 2.363 -0.111 -3.267 1.00 89.38 96 GLY A C 1
ATOM 706 O O . GLY A 1 96 ? 3.587 -0.059 -3.416 1.00 89.38 96 GLY A O 1
ATOM 707 N N . PRO A 1 97 ? 1.605 -1.008 -3.913 1.00 90.81 97 PRO A N 1
ATOM 708 C CA . PRO A 1 97 ? 2.150 -1.914 -4.918 1.00 90.81 97 PRO A CA 1
ATOM 709 C C . PRO A 1 97 ? 2.660 -1.129 -6.133 1.00 90.81 97 PRO A C 1
ATOM 711 O O . PRO A 1 97 ? 1.914 -0.372 -6.754 1.00 90.81 97 PRO A O 1
ATOM 714 N N . LEU A 1 98 ? 3.942 -1.299 -6.461 1.00 90.81 98 LEU A N 1
ATOM 715 C CA . LEU A 1 98 ? 4.603 -0.582 -7.550 1.00 90.81 98 LEU A CA 1
ATOM 716 C C . LEU A 1 98 ? 4.687 -1.444 -8.807 1.00 90.81 98 LEU A C 1
ATOM 718 O O . LEU A 1 98 ? 5.343 -2.489 -8.825 1.00 90.81 98 LEU A O 1
ATOM 722 N N . SER A 1 99 ? 4.050 -0.953 -9.865 1.00 88.31 99 SER A N 1
ATOM 723 C CA . SER A 1 99 ? 4.198 -1.446 -11.236 1.00 88.31 99 SER A CA 1
ATOM 724 C C . SER A 1 99 ? 5.057 -0.473 -12.052 1.00 88.31 99 SER A C 1
ATOM 726 O O . SER A 1 99 ? 5.790 0.336 -11.482 1.00 88.31 99 SER A O 1
ATOM 728 N N . VAL A 1 100 ? 4.984 -0.549 -13.380 1.00 90.19 100 VAL A N 1
ATOM 729 C CA . VAL A 1 100 ? 5.838 0.182 -14.326 1.00 90.19 100 VAL A CA 1
ATOM 730 C C . VAL A 1 100 ? 5.854 1.685 -14.046 1.00 90.19 100 VAL A C 1
ATOM 732 O O . VAL A 1 100 ? 6.922 2.283 -14.028 1.00 90.19 100 VAL A O 1
ATOM 735 N N . GLU A 1 101 ? 4.700 2.284 -13.752 1.00 86.81 101 GLU A N 1
ATOM 736 C CA . GLU A 1 101 ? 4.580 3.716 -13.446 1.00 86.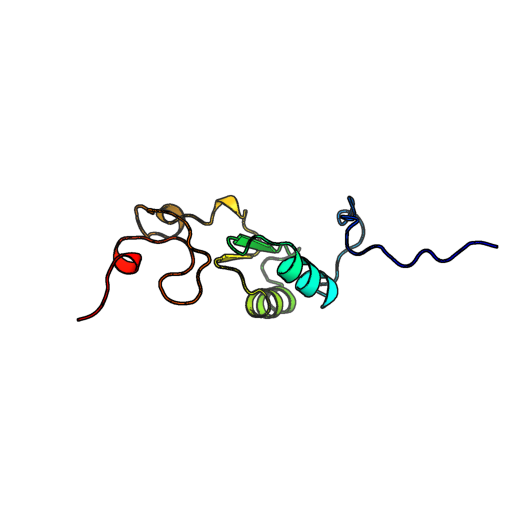81 101 GLU A CA 1
ATOM 737 C C . GLU A 1 101 ? 5.401 4.132 -12.214 1.00 86.81 101 GLU A C 1
ATOM 739 O O . GLU A 1 101 ? 6.047 5.177 -12.211 1.00 86.81 101 GLU A O 1
ATOM 744 N N . GLY A 1 102 ? 5.476 3.263 -11.202 1.00 86.06 102 GLY A N 1
ATOM 745 C CA . GLY A 1 102 ? 6.276 3.486 -9.998 1.00 86.06 102 GLY A CA 1
ATOM 746 C C . GLY A 1 102 ? 7.790 3.427 -10.227 1.00 86.06 102 GLY A C 1
ATOM 747 O O . GLY A 1 102 ? 8.543 3.723 -9.303 1.00 86.06 102 GLY A O 1
ATOM 748 N N . LEU A 1 103 ? 8.252 3.063 -11.427 1.00 89.50 103 LEU A N 1
ATOM 749 C CA . LEU A 1 103 ? 9.672 2.986 -11.793 1.00 89.50 103 LEU A CA 1
ATOM 750 C C . LEU A 1 103 ? 10.132 4.154 -12.675 1.00 89.50 103 LEU A C 1
ATOM 752 O O . LEU A 1 103 ? 11.304 4.219 -13.045 1.00 89.50 103 LEU A O 1
ATOM 756 N N . LEU A 1 104 ? 9.225 5.062 -13.033 1.00 91.88 104 LEU A N 1
ATOM 757 C CA . LEU A 1 104 ? 9.511 6.182 -13.922 1.00 91.88 104 LEU A CA 1
ATOM 758 C C . LEU A 1 104 ? 9.861 7.445 -13.129 1.00 91.88 104 LEU A C 1
ATOM 760 O O . LEU A 1 104 ? 9.469 7.613 -11.977 1.00 91.88 104 LEU A O 1
ATOM 764 N N . THR A 1 105 ? 10.591 8.353 -13.772 1.00 91.62 105 THR A N 1
ATOM 765 C CA . THR A 1 105 ? 10.863 9.705 -13.273 1.00 91.62 105 THR A CA 1
ATOM 766 C C . THR A 1 105 ? 10.722 10.705 -14.416 1.00 91.62 105 THR A C 1
ATOM 768 O O . THR A 1 105 ? 10.851 10.340 -15.588 1.00 91.62 105 THR A O 1
ATOM 771 N N . THR A 1 106 ? 10.447 11.963 -14.090 1.00 91.38 106 THR A N 1
ATOM 772 C CA . THR A 1 106 ? 10.387 13.060 -15.062 1.00 91.38 106 THR A CA 1
ATOM 773 C C . THR A 1 106 ? 11.767 13.690 -15.238 1.00 91.38 106 THR A C 1
ATOM 775 O O . THR A 1 106 ? 12.563 13.714 -14.298 1.00 91.38 106 THR A O 1
ATOM 778 N N . LYS A 1 107 ? 12.053 14.205 -16.436 1.00 82.69 107 LYS A N 1
ATOM 779 C CA . LYS A 1 107 ? 13.303 14.903 -16.760 1.00 82.69 107 LYS A CA 1
ATOM 780 C C . LYS A 1 107 ? 13.074 16.405 -16.847 1.00 82.69 107 LYS A C 1
ATOM 782 O O . LYS A 1 107 ? 12.026 16.785 -17.411 1.00 82.69 107 LYS A O 1
#